Protein AF-A0A9X1S198-F1 (afdb_monomer_lite)

Sequence (133 aa):
MEYAAHGVRVNAIALGEIDTPFVKLPLAELPDPEKTIADIAATHPLNRIDQPEEVADAIIYLALPQASFITGVTLPIDGGYTAVQGLVPIDEAVGGTNSVSRTARRRAPVDRKNPAPWFFSRSCVRRLRRRSS

Radius of gyration: 25.48 Å; chains: 1; bounding box: 75×40×49 Å

Structure (mmCIF, N/CA/C/O backbone):
data_AF-A0A9X1S198-F1
#
_entry.id   AF-A0A9X1S198-F1
#
loop_
_atom_site.group_PDB
_atom_site.id
_atom_site.type_symbol
_atom_site.label_atom_id
_atom_site.label_alt_id
_atom_site.label_comp_id
_atom_site.label_asym_id
_atom_site.label_entity_id
_atom_site.label_seq_id
_atom_site.pdbx_PDB_ins_code
_atom_site.Cartn_x
_atom_site.Cartn_y
_atom_site.Cartn_z
_atom_site.occupancy
_atom_site.B_iso_or_equiv
_atom_site.auth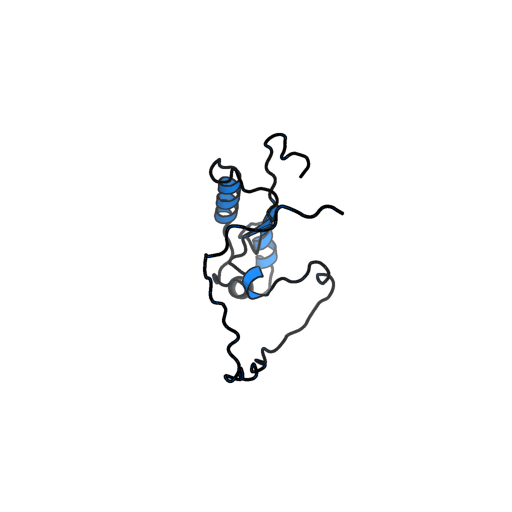_seq_id
_atom_site.auth_comp_id
_atom_site.auth_asym_id
_atom_site.auth_atom_id
_atom_site.pdbx_PDB_model_num
ATOM 1 N N . MET A 1 1 ? -10.099 -9.767 16.355 1.00 67.31 1 MET A N 1
ATOM 2 C CA . MET A 1 1 ? -10.026 -8.323 16.667 1.00 67.31 1 MET A CA 1
ATOM 3 C C . MET A 1 1 ? -10.111 -8.146 18.172 1.00 67.31 1 MET A C 1
ATOM 5 O O . MET A 1 1 ? -11.195 -7.964 18.704 1.00 67.31 1 MET A O 1
ATOM 9 N N . GLU A 1 2 ? -8.986 -8.261 18.862 1.00 86.44 2 GLU A N 1
ATOM 10 C CA . GLU A 1 2 ? -8.948 -8.197 20.329 1.00 86.44 2 GLU A CA 1
ATOM 11 C C . GLU A 1 2 ? -9.118 -6.760 20.854 1.00 86.44 2 GLU A C 1
ATOM 13 O O . GLU A 1 2 ? -9.821 -6.534 21.831 1.00 86.44 2 GLU A O 1
ATOM 18 N N . TYR A 1 3 ? -8.584 -5.763 20.138 1.00 92.06 3 TYR A N 1
ATOM 19 C CA . TYR A 1 3 ? -8.558 -4.370 20.603 1.00 92.06 3 TYR A CA 1
ATOM 20 C C . TYR A 1 3 ? -9.726 -3.483 20.140 1.00 92.06 3 TYR A C 1
ATOM 22 O O . TYR A 1 3 ? -9.808 -2.319 20.533 1.00 92.06 3 TYR A O 1
ATOM 30 N N . ALA A 1 4 ? -10.659 -4.012 19.342 1.00 92.00 4 ALA A N 1
ATOM 31 C CA . ALA A 1 4 ? -11.768 -3.218 18.803 1.00 92.00 4 ALA A CA 1
ATOM 32 C C . ALA A 1 4 ? -12.686 -2.661 19.909 1.00 92.00 4 ALA A C 1
ATOM 34 O O . ALA A 1 4 ? -13.124 -1.516 19.831 1.00 92.00 4 ALA A O 1
ATOM 35 N N . ALA A 1 5 ? -12.911 -3.430 20.982 1.00 92.94 5 ALA A N 1
ATOM 36 C CA . ALA A 1 5 ? -13.679 -2.985 22.150 1.00 92.94 5 ALA A CA 1
ATOM 37 C C . ALA A 1 5 ? -13.018 -1.814 22.905 1.00 92.94 5 ALA A C 1
ATOM 39 O O . ALA A 1 5 ? -13.693 -1.089 23.631 1.00 92.94 5 ALA A O 1
ATOM 40 N N . HIS A 1 6 ? -11.714 -1.603 22.703 1.00 95.50 6 HIS A N 1
ATOM 41 C CA . HIS A 1 6 ? -10.949 -0.489 23.263 1.00 95.50 6 HIS A CA 1
ATOM 42 C C . HIS A 1 6 ? -10.870 0.718 22.313 1.00 95.50 6 HIS A C 1
ATOM 44 O O . HIS A 1 6 ? -10.133 1.662 22.581 1.00 95.50 6 HIS A O 1
ATOM 50 N N . GLY A 1 7 ? -11.599 0.698 21.190 1.00 93.62 7 GLY A N 1
ATOM 51 C CA . GLY A 1 7 ? -11.586 1.777 20.200 1.00 93.62 7 GLY A CA 1
ATOM 52 C C . GLY A 1 7 ? -10.323 1.823 19.332 1.00 93.62 7 GLY A C 1
ATOM 53 O O . GLY A 1 7 ? -10.116 2.800 18.613 1.00 93.62 7 GLY A O 1
ATOM 54 N N . VAL A 1 8 ? -9.481 0.784 19.367 1.00 96.06 8 VAL A N 1
ATOM 55 C CA . VAL A 1 8 ? -8.284 0.688 18.523 1.00 96.06 8 VAL A CA 1
ATOM 56 C C . VAL A 1 8 ? -8.648 0.045 17.189 1.00 96.06 8 VAL A C 1
ATOM 58 O O . VAL A 1 8 ? -9.226 -1.044 17.144 1.00 96.06 8 VAL A O 1
ATOM 61 N N . ARG A 1 9 ? -8.265 0.706 16.094 1.00 96.75 9 ARG A N 1
ATOM 62 C CA . ARG A 1 9 ? -8.424 0.205 14.725 1.00 96.75 9 ARG A CA 1
ATOM 63 C C . ARG A 1 9 ? -7.080 -0.293 14.216 1.00 96.75 9 ARG A C 1
ATOM 65 O O . ARG A 1 9 ? -6.067 0.382 14.371 1.00 96.75 9 ARG A O 1
ATOM 72 N N . VAL A 1 10 ? -7.089 -1.464 13.592 1.00 96.62 10 VAL A N 1
ATOM 73 C CA . VAL A 1 10 ? -5.909 -2.073 12.966 1.00 96.62 10 VAL A CA 1
ATOM 74 C C . VAL A 1 10 ? -6.242 -2.378 11.515 1.00 96.62 10 VAL A C 1
ATOM 76 O O . VAL A 1 10 ? -7.305 -2.936 11.248 1.00 96.62 10 VAL A O 1
ATOM 79 N N . ASN A 1 11 ? -5.352 -2.007 10.599 1.00 96.94 11 ASN A N 1
ATOM 80 C CA . ASN A 1 11 ? -5.430 -2.284 9.165 1.00 96.94 11 ASN A CA 1
ATOM 81 C C . ASN A 1 11 ? -4.022 -2.614 8.653 1.00 96.94 11 ASN A C 1
ATOM 83 O O . ASN A 1 11 ? -3.035 -2.220 9.276 1.00 96.94 11 ASN A O 1
ATOM 87 N N . ALA A 1 12 ? -3.940 -3.315 7.528 1.00 97.12 12 ALA A N 1
ATOM 88 C CA . ALA A 1 12 ? -2.698 -3.609 6.826 1.00 97.12 12 ALA A CA 1
ATOM 89 C C . ALA A 1 12 ? -2.700 -2.945 5.445 1.00 97.12 12 ALA A C 1
ATOM 91 O O . ALA A 1 12 ? -3.760 -2.738 4.852 1.00 97.12 12 ALA A O 1
ATOM 92 N N . ILE A 1 13 ? -1.510 -2.641 4.933 1.00 96.50 13 ILE A N 1
ATOM 93 C CA . ILE A 1 13 ? -1.302 -2.148 3.572 1.00 96.50 13 ILE A CA 1
ATOM 94 C C . ILE A 1 13 ? -0.555 -3.227 2.784 1.00 96.50 13 ILE A C 1
ATOM 96 O O . ILE A 1 13 ? 0.455 -3.739 3.264 1.00 96.50 13 ILE A O 1
ATOM 100 N N . ALA A 1 14 ? -1.051 -3.562 1.594 1.00 94.94 14 ALA A N 1
ATOM 101 C CA . ALA A 1 14 ? -0.374 -4.430 0.635 1.00 94.94 14 ALA A CA 1
ATOM 102 C C . ALA A 1 14 ? 0.111 -3.571 -0.536 1.00 94.94 14 ALA A C 1
ATOM 104 O O . ALA A 1 14 ? -0.700 -3.058 -1.300 1.00 94.94 14 ALA A O 1
ATOM 105 N N . LEU A 1 15 ? 1.421 -3.367 -0.625 1.00 93.81 15 LEU A N 1
ATOM 106 C CA . LEU A 1 15 ? 2.032 -2.482 -1.615 1.00 93.81 15 LEU A CA 1
ATOM 107 C C . LEU A 1 15 ? 2.355 -3.238 -2.907 1.00 93.81 15 LEU A C 1
ATOM 109 O O . LEU A 1 15 ? 2.729 -4.410 -2.846 1.00 93.81 15 LEU A O 1
ATOM 113 N N . GLY A 1 16 ? 2.258 -2.545 -4.040 1.00 90.69 16 GLY A N 1
ATOM 114 C CA . GLY A 1 16 ? 2.958 -2.903 -5.273 1.00 90.69 16 GLY A CA 1
ATOM 115 C C . GLY A 1 16 ? 4.384 -2.345 -5.284 1.00 90.69 16 GLY A C 1
ATOM 116 O O . GLY A 1 16 ? 5.021 -2.163 -4.239 1.00 90.69 16 GLY A O 1
ATOM 117 N N . GLU A 1 17 ? 4.892 -2.038 -6.472 1.00 92.25 17 GLU A N 1
ATOM 118 C CA . GLU A 1 17 ? 6.188 -1.395 -6.640 1.00 92.25 17 GLU A CA 1
ATOM 119 C C . GLU A 1 17 ? 6.104 0.101 -6.315 1.00 92.25 17 GLU A C 1
ATOM 121 O O . GLU A 1 17 ? 5.484 0.881 -7.038 1.00 92.25 17 GLU A O 1
ATOM 126 N N . ILE A 1 18 ? 6.773 0.499 -5.227 1.00 94.19 18 ILE A N 1
ATOM 127 C CA . ILE A 1 18 ? 6.848 1.892 -4.773 1.00 94.19 18 ILE A CA 1
ATOM 128 C C . ILE A 1 18 ? 8.209 2.489 -5.118 1.00 94.19 18 ILE A C 1
ATOM 130 O O . ILE A 1 18 ? 9.256 1.881 -4.864 1.00 94.19 18 ILE A O 1
ATOM 134 N N . ASP A 1 19 ? 8.197 3.724 -5.611 1.00 93.81 19 ASP A N 1
ATOM 135 C CA . ASP A 1 19 ? 9.393 4.483 -5.939 1.00 93.81 19 ASP A CA 1
ATOM 136 C C . ASP A 1 19 ? 10.189 4.899 -4.684 1.00 93.81 19 ASP A C 1
ATOM 138 O O . ASP A 1 19 ? 10.095 6.011 -4.167 1.00 93.81 19 ASP A O 1
ATOM 142 N N . THR A 1 20 ? 11.006 3.975 -4.187 1.00 93.12 20 THR A N 1
ATOM 143 C CA . THR A 1 20 ? 11.874 4.169 -3.023 1.00 93.12 20 THR A CA 1
ATOM 144 C C . THR A 1 20 ? 13.327 3.846 -3.370 1.00 93.12 20 THR A C 1
ATOM 146 O O . THR A 1 20 ? 13.582 3.051 -4.279 1.00 93.12 20 THR A O 1
ATOM 149 N N . PRO A 1 21 ? 14.318 4.373 -2.621 1.00 92.12 21 PRO A N 1
ATOM 150 C CA . PRO A 1 21 ? 15.719 3.984 -2.797 1.00 92.12 21 PRO A CA 1
ATOM 151 C C . PRO A 1 21 ? 15.944 2.468 -2.712 1.00 92.12 21 PRO A C 1
ATOM 153 O O . PRO A 1 21 ? 16.798 1.940 -3.414 1.00 92.12 21 PRO A O 1
ATOM 156 N N . PHE A 1 22 ? 15.147 1.764 -1.901 1.00 90.31 22 PHE A N 1
ATOM 157 C CA . PHE A 1 22 ? 15.202 0.307 -1.776 1.00 90.31 22 PHE A CA 1
ATOM 158 C C . PHE A 1 22 ? 14.936 -0.412 -3.108 1.00 90.31 22 PHE A C 1
ATOM 160 O O . PHE A 1 22 ? 15.606 -1.393 -3.412 1.00 90.31 22 PHE A O 1
ATOM 167 N N . VAL A 1 23 ? 14.003 0.100 -3.917 1.00 88.81 23 VAL A N 1
ATOM 168 C CA . VAL A 1 23 ? 13.670 -0.446 -5.243 1.00 88.81 23 VAL A CA 1
ATOM 169 C C . VAL A 1 23 ? 14.593 0.121 -6.328 1.00 88.81 23 VAL A C 1
ATOM 171 O O . VAL A 1 23 ? 15.066 -0.615 -7.189 1.00 88.81 23 VAL A O 1
ATOM 174 N N . LYS A 1 24 ? 14.904 1.422 -6.276 1.00 89.44 24 LYS A N 1
ATOM 175 C CA . LYS A 1 24 ? 15.730 2.109 -7.282 1.00 89.44 24 LYS A CA 1
ATOM 176 C C . LYS A 1 24 ? 17.175 1.616 -7.337 1.00 89.44 24 LYS A C 1
ATOM 178 O O . LYS A 1 24 ? 17.713 1.479 -8.432 1.00 89.44 24 LYS A O 1
ATOM 183 N N . LEU A 1 25 ? 17.812 1.392 -6.183 1.00 90.94 25 LEU A N 1
ATOM 184 C CA . LEU A 1 25 ? 19.244 1.075 -6.134 1.00 90.94 25 LEU A CA 1
ATOM 185 C C . LEU A 1 25 ? 19.577 -0.243 -6.860 1.00 90.94 25 LEU A C 1
ATOM 187 O O . LEU A 1 25 ? 20.435 -0.201 -7.736 1.00 90.94 25 LEU A O 1
ATOM 191 N N . PRO A 1 26 ? 18.878 -1.370 -6.615 1.00 90.75 26 PRO A N 1
ATOM 192 C CA . PRO A 1 26 ? 19.124 -2.603 -7.366 1.00 90.75 26 PRO A CA 1
ATOM 193 C C . PRO A 1 26 ? 18.766 -2.497 -8.854 1.00 90.75 26 PRO A C 1
ATOM 195 O O . PRO A 1 26 ? 19.451 -3.075 -9.693 1.00 90.75 26 PRO A O 1
ATOM 198 N N . LEU A 1 27 ? 17.708 -1.754 -9.208 1.00 90.38 27 LEU A N 1
ATOM 199 C CA . LEU A 1 27 ? 17.305 -1.575 -10.610 1.00 90.38 27 LEU A CA 1
ATOM 200 C C . LEU A 1 27 ? 18.363 -0.825 -11.425 1.00 90.38 27 LEU A C 1
ATOM 202 O O . LEU A 1 27 ? 18.563 -1.137 -12.597 1.00 90.38 27 LEU A O 1
ATOM 206 N N . ALA A 1 28 ? 19.056 0.134 -10.808 1.00 91.81 28 ALA A N 1
ATOM 207 C CA . ALA A 1 28 ? 20.118 0.899 -11.455 1.00 91.81 28 ALA A CA 1
ATOM 208 C C . ALA A 1 28 ? 21.353 0.050 -11.811 1.00 91.81 28 ALA A C 1
ATOM 210 O O . ALA A 1 28 ? 22.129 0.445 -12.677 1.00 91.81 28 ALA A O 1
ATOM 211 N N . GLU A 1 29 ? 21.531 -1.108 -11.171 1.00 94.19 29 GLU A N 1
ATOM 212 C CA . GLU A 1 29 ? 22.635 -2.037 -11.444 1.00 94.19 29 GLU A CA 1
ATOM 213 C C . GLU A 1 29 ? 22.326 -3.017 -12.589 1.00 94.19 29 GLU A C 1
ATOM 215 O O . GLU A 1 29 ? 23.198 -3.781 -13.011 1.00 94.19 29 GLU A O 1
ATOM 220 N N . LEU A 1 30 ? 21.094 -3.013 -13.111 1.00 93.75 30 LEU A N 1
ATOM 221 C CA . LEU A 1 30 ? 20.699 -3.894 -14.204 1.00 93.75 30 LEU A CA 1
ATOM 222 C C . LEU A 1 30 ? 21.282 -3.440 -15.553 1.00 93.75 30 LEU A C 1
ATOM 224 O O . LEU A 1 30 ? 21.540 -2.254 -15.751 1.00 93.75 30 LEU A O 1
ATOM 228 N N . PRO A 1 31 ? 21.439 -4.361 -16.526 1.00 95.19 31 PRO A N 1
ATOM 229 C CA . PRO A 1 31 ? 21.975 -4.024 -17.848 1.00 95.19 31 PRO A CA 1
ATOM 230 C C . PRO A 1 31 ? 21.165 -2.971 -18.619 1.00 95.19 31 PRO A C 1
ATOM 232 O O . PRO A 1 31 ? 21.731 -2.257 -19.442 1.00 95.19 31 PRO A O 1
ATOM 235 N N . ASP A 1 32 ? 19.853 -2.899 -18.376 1.00 95.31 32 ASP A N 1
ATOM 236 C CA . ASP A 1 32 ? 18.938 -1.934 -18.994 1.00 95.31 32 ASP A CA 1
ATOM 237 C C . ASP A 1 32 ? 17.881 -1.475 -17.963 1.00 95.31 32 ASP A C 1
ATOM 239 O O . ASP A 1 32 ? 16.782 -2.046 -17.878 1.00 95.31 32 ASP A O 1
ATOM 243 N N . PRO A 1 33 ? 18.227 -0.494 -17.106 1.00 93.50 33 PRO A N 1
ATOM 244 C CA . PRO A 1 33 ? 17.352 -0.034 -16.030 1.00 93.50 33 PRO A CA 1
ATOM 245 C C . PRO A 1 33 ? 16.065 0.611 -16.547 1.00 93.50 33 PRO A C 1
ATOM 247 O O . PRO A 1 33 ? 14.991 0.363 -16.003 1.00 93.50 33 PRO A O 1
ATOM 250 N N . GLU A 1 34 ? 16.155 1.410 -17.613 1.00 93.75 34 GLU A N 1
ATOM 251 C CA . GLU A 1 34 ? 15.009 2.138 -18.170 1.00 93.75 34 GLU A CA 1
ATOM 252 C C . GLU A 1 34 ? 13.960 1.180 -18.724 1.00 93.75 34 GLU A C 1
ATOM 254 O O . GLU A 1 34 ? 12.773 1.308 -18.412 1.00 93.75 34 GLU A O 1
ATOM 259 N N . LYS A 1 35 ? 14.395 0.170 -19.485 1.00 94.56 35 LYS A N 1
ATOM 260 C CA . LYS A 1 35 ? 13.491 -0.867 -19.974 1.00 94.56 35 LYS A CA 1
ATOM 261 C C . LYS A 1 35 ? 12.875 -1.659 -18.828 1.00 94.56 35 LYS A C 1
ATOM 263 O O . LYS A 1 35 ? 11.675 -1.899 -18.847 1.00 94.56 35 LYS A O 1
ATOM 268 N N . THR A 1 36 ? 13.666 -2.028 -17.821 1.00 93.25 36 THR A N 1
ATOM 269 C CA . THR A 1 36 ? 13.147 -2.792 -16.677 1.00 93.25 36 THR A CA 1
ATOM 270 C C . THR A 1 36 ? 12.074 -2.003 -15.922 1.00 93.25 36 THR A C 1
ATOM 272 O O . THR A 1 36 ? 11.031 -2.554 -15.578 1.00 93.25 36 THR A O 1
ATOM 275 N N . ILE A 1 37 ? 12.285 -0.701 -15.711 1.00 92.56 37 ILE A N 1
ATOM 276 C CA . ILE A 1 37 ? 11.291 0.188 -15.095 1.00 92.56 37 ILE A CA 1
ATOM 277 C C . ILE A 1 37 ? 10.021 0.263 -15.950 1.00 92.56 37 ILE A C 1
ATOM 279 O O . ILE A 1 37 ? 8.919 0.194 -15.407 1.00 92.56 37 ILE A O 1
ATOM 283 N N . ALA A 1 38 ? 10.155 0.378 -17.274 1.00 93.38 38 ALA A N 1
ATOM 284 C CA . ALA A 1 38 ? 9.013 0.391 -18.185 1.00 93.38 38 ALA A CA 1
ATOM 285 C C . ALA A 1 38 ? 8.234 -0.937 -18.162 1.00 93.38 38 ALA A C 1
ATOM 287 O O . ALA A 1 38 ? 7.003 -0.924 -18.147 1.00 93.38 38 ALA A O 1
ATOM 288 N N . ASP A 1 39 ? 8.939 -2.068 -18.101 1.00 92.88 39 ASP A N 1
ATOM 289 C CA . ASP A 1 39 ? 8.342 -3.401 -18.020 1.00 92.88 39 ASP A CA 1
ATOM 290 C C . ASP A 1 39 ? 7.582 -3.591 -16.692 1.00 92.88 39 ASP A C 1
ATOM 292 O O . ASP A 1 39 ? 6.466 -4.110 -16.701 1.00 92.88 39 ASP A O 1
ATOM 296 N N . ILE A 1 40 ? 8.132 -3.114 -15.566 1.00 91.19 40 ILE A N 1
ATOM 297 C CA . ILE A 1 40 ? 7.453 -3.099 -14.255 1.00 91.19 40 ILE A CA 1
ATOM 298 C C . ILE A 1 40 ? 6.218 -2.196 -14.294 1.00 91.19 40 ILE A C 1
ATOM 300 O O . ILE A 1 40 ? 5.134 -2.602 -13.882 1.00 91.19 40 ILE A O 1
ATOM 304 N N . ALA A 1 41 ? 6.348 -0.975 -14.813 1.00 93.12 41 ALA A N 1
ATOM 305 C CA . ALA A 1 41 ? 5.225 -0.053 -14.934 1.00 93.12 41 ALA A CA 1
ATOM 306 C C . ALA A 1 41 ? 4.071 -0.679 -15.734 1.00 93.12 41 ALA A C 1
ATOM 308 O O . ALA A 1 41 ? 2.917 -0.574 -15.324 1.00 93.12 41 ALA A O 1
ATOM 309 N N . ALA A 1 42 ? 4.381 -1.400 -16.816 1.00 94.38 42 ALA A N 1
ATOM 310 C CA . ALA A 1 42 ? 3.401 -2.053 -17.680 1.00 94.38 42 ALA A CA 1
ATOM 311 C C . ALA A 1 42 ? 2.625 -3.205 -17.022 1.00 94.38 42 ALA A C 1
ATOM 313 O O . ALA A 1 42 ? 1.587 -3.617 -17.548 1.00 94.38 42 ALA A O 1
ATOM 314 N N . THR A 1 43 ? 3.082 -3.732 -15.881 1.00 91.44 43 THR A N 1
ATOM 315 C CA . THR A 1 43 ? 2.315 -4.736 -15.129 1.00 91.44 43 THR A CA 1
ATOM 316 C C . THR A 1 43 ? 1.134 -4.123 -14.372 1.00 91.44 43 THR A C 1
ATOM 318 O O . THR A 1 43 ? 0.155 -4.817 -14.085 1.00 91.44 43 THR A O 1
ATOM 321 N N . HIS A 1 44 ? 1.199 -2.821 -14.089 1.00 91.62 44 HIS A N 1
ATOM 322 C CA . HIS A 1 44 ? 0.173 -2.076 -13.379 1.00 91.62 44 HIS A CA 1
ATOM 323 C C . HIS A 1 44 ? -0.835 -1.513 -14.387 1.00 91.62 44 HIS A C 1
ATOM 325 O O . HIS A 1 44 ? -0.438 -0.893 -15.374 1.00 91.62 44 HIS A O 1
ATOM 331 N N . PRO A 1 45 ? -2.152 -1.626 -14.149 1.00 94.06 45 PRO A N 1
ATOM 332 C CA . PRO A 1 45 ? -3.160 -0.969 -14.984 1.00 94.06 45 PRO A CA 1
ATOM 333 C C . PRO A 1 45 ? -2.975 0.546 -15.144 1.00 94.06 45 PRO A C 1
ATOM 335 O O . PRO A 1 45 ? -3.322 1.094 -16.190 1.00 94.06 45 PRO A O 1
ATOM 338 N N . LEU A 1 46 ? -2.423 1.224 -14.132 1.00 94.44 46 LEU A N 1
ATOM 339 C CA . LEU A 1 46 ? -2.075 2.650 -14.206 1.00 94.44 46 LEU A CA 1
ATOM 340 C C . LEU A 1 46 ? -0.789 2.938 -15.002 1.00 94.44 46 LEU A C 1
ATOM 342 O O . LEU A 1 46 ? -0.467 4.104 -15.222 1.00 94.44 46 LEU A O 1
ATOM 346 N N . ASN A 1 47 ? -0.091 1.897 -15.460 1.00 94.38 47 ASN A N 1
ATOM 347 C CA . ASN A 1 47 ? 1.097 1.947 -16.307 1.00 94.38 47 ASN A CA 1
ATOM 348 C C . ASN A 1 47 ? 2.229 2.826 -15.743 1.00 94.38 47 ASN A C 1
ATOM 350 O O . ASN A 1 47 ? 2.867 3.587 -16.474 1.00 94.38 47 ASN A O 1
ATOM 354 N N . ARG A 1 48 ? 2.438 2.767 -14.423 1.00 94.44 48 ARG A N 1
ATOM 355 C CA . ARG A 1 48 ? 3.488 3.488 -13.692 1.00 94.44 48 ARG A CA 1
ATOM 356 C C . ARG A 1 48 ? 3.770 2.820 -12.348 1.00 94.44 48 ARG A C 1
ATOM 358 O O . ARG A 1 48 ? 2.928 2.081 -11.853 1.00 94.44 48 ARG A O 1
ATOM 365 N N . ILE A 1 49 ? 4.923 3.151 -11.772 1.00 92.69 49 ILE A N 1
ATOM 366 C CA . ILE A 1 49 ? 5.306 2.813 -10.395 1.00 92.69 49 ILE A CA 1
ATOM 367 C C . ILE A 1 49 ? 4.606 3.785 -9.430 1.00 92.69 49 ILE A C 1
ATOM 369 O O . ILE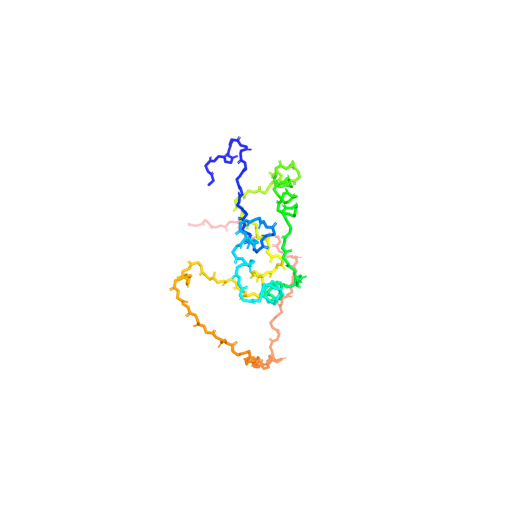 A 1 49 ? 4.473 4.984 -9.723 1.00 92.69 49 ILE A O 1
ATOM 373 N N . ASP A 1 50 ? 4.154 3.267 -8.293 1.00 92.94 50 ASP A N 1
ATOM 374 C CA . ASP A 1 50 ? 3.472 4.042 -7.258 1.00 92.94 50 ASP A CA 1
ATOM 375 C C . ASP A 1 50 ? 4.456 4.987 -6.550 1.00 92.94 50 ASP A C 1
ATOM 377 O O . ASP A 1 50 ? 5.647 4.697 -6.400 1.00 92.94 50 ASP A O 1
ATOM 381 N N . GLN A 1 51 ? 3.970 6.143 -6.106 1.00 95.25 51 GLN A N 1
ATOM 382 C CA . GLN A 1 51 ? 4.778 7.119 -5.374 1.00 95.25 51 GLN A CA 1
ATOM 383 C C . GLN A 1 51 ? 4.637 6.929 -3.853 1.00 95.25 51 GLN A C 1
ATOM 385 O O . GLN A 1 51 ? 3.552 6.579 -3.375 1.00 95.25 51 GLN A O 1
ATOM 390 N N . PRO A 1 52 ? 5.690 7.187 -3.053 1.00 95.88 52 PRO A N 1
ATOM 391 C CA . PRO A 1 52 ? 5.619 7.103 -1.591 1.00 95.88 52 PRO A CA 1
ATOM 392 C C . PRO A 1 52 ? 4.489 7.941 -0.975 1.00 95.88 52 PRO A C 1
ATOM 394 O O . PRO A 1 52 ? 3.893 7.543 0.027 1.00 95.88 52 PRO A O 1
ATOM 397 N N . GLU A 1 53 ? 4.172 9.084 -1.581 1.00 96.62 53 GLU A N 1
ATOM 398 C CA . GLU A 1 53 ? 3.104 9.984 -1.150 1.00 96.62 53 GLU A CA 1
ATOM 399 C C . GLU A 1 53 ? 1.723 9.326 -1.256 1.00 96.62 53 GLU A C 1
ATOM 401 O O . GLU A 1 53 ? 0.886 9.529 -0.383 1.00 96.62 53 GLU A O 1
ATOM 406 N N . GLU A 1 54 ? 1.496 8.465 -2.251 1.00 95.56 54 GLU A N 1
ATOM 407 C CA . GLU A 1 54 ? 0.218 7.758 -2.421 1.00 95.56 54 GLU A CA 1
ATOM 408 C C . GLU A 1 54 ? -0.010 6.736 -1.300 1.00 95.56 54 GLU A C 1
ATOM 410 O O . GLU A 1 54 ? -1.125 6.571 -0.797 1.00 95.56 54 GLU A O 1
ATOM 415 N N . VAL A 1 55 ? 1.070 6.093 -0.850 1.00 96.12 55 VAL A N 1
ATOM 416 C CA . VAL A 1 55 ? 1.054 5.212 0.323 1.00 96.12 55 VAL A CA 1
ATOM 417 C C . VAL A 1 55 ? 0.792 6.021 1.593 1.00 96.12 55 VAL A C 1
ATOM 419 O O . VAL A 1 55 ? -0.024 5.624 2.430 1.00 96.12 55 VAL A O 1
ATOM 422 N N . ALA A 1 56 ? 1.461 7.168 1.739 1.00 97.00 56 ALA A N 1
ATOM 423 C CA . ALA A 1 56 ? 1.291 8.052 2.886 1.00 97.00 56 ALA A CA 1
ATOM 424 C C . ALA A 1 56 ? -0.148 8.578 2.991 1.00 97.00 56 ALA A C 1
ATOM 426 O O . ALA A 1 56 ? -0.738 8.516 4.070 1.00 97.00 56 ALA A O 1
ATOM 427 N N . ASP A 1 57 ? -0.743 9.014 1.882 1.00 97.50 57 ASP A N 1
ATOM 428 C CA . ASP A 1 57 ? -2.115 9.521 1.833 1.00 97.50 57 ASP A CA 1
ATOM 429 C C . ASP A 1 57 ? -3.134 8.459 2.260 1.00 97.50 57 ASP A C 1
ATOM 431 O O . ASP A 1 57 ? -4.056 8.744 3.033 1.00 97.50 57 ASP A O 1
ATOM 435 N N . ALA A 1 58 ? -2.945 7.206 1.840 1.00 97.12 58 ALA A N 1
ATOM 436 C CA . ALA A 1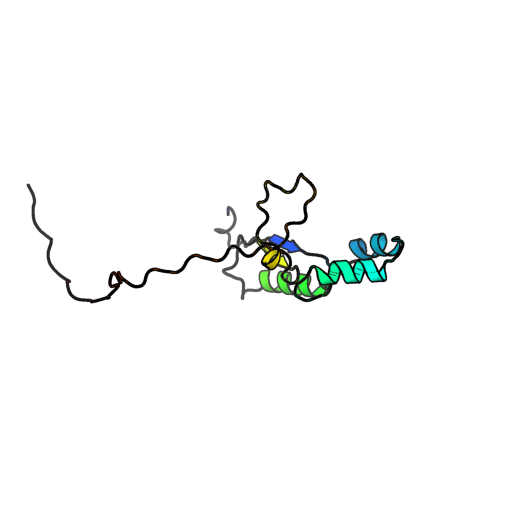 58 ? -3.798 6.101 2.267 1.00 97.12 58 ALA A CA 1
ATOM 437 C C . ALA A 1 58 ? -3.656 5.798 3.769 1.00 97.12 58 ALA A C 1
ATOM 439 O O . ALA A 1 58 ? -4.659 5.586 4.459 1.00 97.12 58 ALA A O 1
ATOM 440 N N . ILE A 1 59 ? -2.429 5.813 4.300 1.00 97.69 59 ILE A N 1
ATOM 441 C CA . ILE A 1 59 ? -2.173 5.640 5.739 1.00 97.69 59 ILE A CA 1
ATOM 442 C C . ILE A 1 59 ? -2.824 6.773 6.535 1.00 97.69 59 ILE A C 1
ATOM 444 O O . ILE A 1 59 ? -3.501 6.513 7.533 1.00 97.69 59 ILE A O 1
ATOM 448 N N . ILE A 1 60 ? -2.665 8.019 6.082 1.00 98.25 60 ILE A N 1
ATOM 449 C CA . ILE A 1 60 ? -3.289 9.193 6.694 1.00 98.25 60 ILE A CA 1
ATOM 450 C C . ILE A 1 60 ? -4.805 9.017 6.695 1.00 98.25 60 ILE A C 1
ATOM 452 O O . ILE A 1 60 ? -5.420 9.129 7.753 1.00 98.25 60 ILE A O 1
ATOM 456 N N . TYR A 1 61 ? -5.414 8.658 5.562 1.00 98.19 61 TYR A N 1
ATOM 457 C CA . TYR A 1 61 ? -6.851 8.402 5.494 1.00 98.19 61 TYR A CA 1
ATOM 458 C C . TYR A 1 61 ? -7.302 7.348 6.513 1.00 98.19 61 TYR A C 1
ATOM 460 O O . TYR A 1 61 ? -8.267 7.574 7.244 1.00 98.19 61 TYR A O 1
ATOM 468 N N . LEU A 1 62 ? -6.581 6.228 6.627 1.00 97.94 62 LEU A N 1
ATOM 469 C CA . LEU A 1 62 ? -6.886 5.194 7.616 1.00 97.94 62 LEU A CA 1
ATOM 470 C C . LEU A 1 62 ? -6.698 5.679 9.060 1.00 97.94 62 LEU A C 1
ATOM 472 O O . LEU A 1 62 ? -7.370 5.170 9.957 1.00 97.94 62 LEU A O 1
ATOM 476 N N . ALA A 1 63 ? -5.840 6.661 9.319 1.00 97.19 63 ALA A N 1
ATOM 477 C CA . ALA A 1 63 ? -5.688 7.265 10.640 1.00 97.19 63 ALA A CA 1
ATOM 478 C C . ALA A 1 63 ? -6.814 8.264 10.974 1.00 97.19 63 ALA A C 1
ATOM 480 O O . ALA A 1 63 ? -7.151 8.438 12.147 1.00 97.19 63 ALA A O 1
ATOM 481 N N . LEU A 1 64 ? -7.430 8.880 9.963 1.00 98.00 64 LEU A N 1
ATOM 482 C CA . LEU A 1 64 ? -8.432 9.928 10.131 1.00 98.00 64 LEU A CA 1
ATOM 483 C C . LEU A 1 64 ? -9.794 9.419 10.670 1.00 98.00 64 LEU A C 1
ATOM 485 O O . LEU A 1 64 ? -10.170 8.262 10.453 1.00 98.00 64 LEU A O 1
ATOM 489 N N . PRO A 1 65 ? -10.599 10.288 11.322 1.00 97.56 65 PRO A N 1
ATOM 490 C CA . PRO A 1 65 ? -11.946 9.946 11.808 1.00 97.56 65 PRO A CA 1
ATOM 491 C C . PRO A 1 65 ? -12.920 9.477 10.718 1.00 97.56 65 PRO A C 1
ATOM 493 O O . PRO A 1 65 ? -13.862 8.731 10.992 1.00 97.56 65 PRO A O 1
ATOM 496 N N . GLN A 1 66 ? -12.696 9.891 9.472 1.00 97.75 66 GLN A N 1
ATOM 497 C CA . GLN A 1 66 ? -13.475 9.486 8.303 1.00 97.75 66 GLN A CA 1
ATOM 498 C C . GLN A 1 66 ? -13.387 7.970 8.055 1.00 97.75 66 GLN A C 1
ATOM 500 O O . GLN A 1 66 ? -14.335 7.386 7.539 1.00 97.75 66 GLN A O 1
ATOM 505 N N . ALA A 1 67 ? -12.304 7.320 8.494 1.00 97.56 67 ALA A N 1
ATOM 506 C CA . ALA A 1 67 ? -12.119 5.871 8.465 1.00 97.56 67 ALA A CA 1
ATOM 507 C C . ALA A 1 67 ? -12.518 5.182 9.791 1.00 97.56 67 ALA A C 1
ATOM 509 O O . ALA A 1 67 ? -12.076 4.066 10.076 1.00 97.56 67 ALA A O 1
ATOM 510 N N . SER A 1 68 ? -13.351 5.819 10.626 1.00 96.94 68 SER A N 1
ATOM 511 C CA . SER A 1 68 ? -13.727 5.327 11.968 1.00 96.94 68 SER A CA 1
ATOM 512 C C . SER A 1 68 ? -14.370 3.939 11.991 1.00 96.94 68 SER A C 1
ATOM 514 O O . SER A 1 68 ? -14.296 3.259 13.012 1.00 96.94 68 SER A O 1
ATOM 516 N N . PHE A 1 69 ? -14.950 3.491 10.877 1.00 96.69 69 PHE A N 1
ATOM 517 C CA . PHE A 1 69 ? -15.552 2.161 10.748 1.00 96.69 69 PHE A CA 1
ATOM 518 C C . PHE A 1 69 ? -14.736 1.190 9.877 1.00 96.69 69 PHE A C 1
ATOM 520 O O . PHE A 1 69 ? -15.212 0.112 9.532 1.00 96.69 69 PHE A O 1
ATOM 527 N N . ILE A 1 70 ? -13.500 1.558 9.525 1.00 97.06 70 ILE A N 1
ATOM 528 C CA . ILE A 1 70 ? -12.580 0.728 8.742 1.00 97.06 70 ILE A CA 1
ATOM 529 C C . ILE A 1 70 ? -11.550 0.107 9.691 1.00 97.06 70 ILE A C 1
ATOM 531 O O . ILE A 1 70 ? -10.649 0.782 10.201 1.00 97.06 70 ILE A O 1
ATOM 535 N N . THR A 1 71 ? -11.690 -1.196 9.936 1.00 97.12 71 THR A N 1
ATOM 536 C CA . THR A 1 71 ? -10.712 -2.009 10.666 1.00 97.12 71 THR A CA 1
ATOM 537 C C . THR A 1 71 ? -10.716 -3.449 10.150 1.00 97.12 71 THR A C 1
ATOM 539 O O . THR A 1 71 ? -11.754 -3.978 9.762 1.00 97.12 71 THR A O 1
ATOM 542 N N . GLY A 1 72 ? -9.551 -4.094 10.167 1.00 95.50 72 GLY A N 1
ATOM 543 C CA . GLY A 1 72 ? -9.351 -5.479 9.749 1.00 95.50 72 GLY A CA 1
ATOM 544 C C . GLY A 1 72 ? -9.147 -5.654 8.250 1.00 95.50 72 GLY A C 1
ATOM 545 O O . GLY A 1 72 ? -9.149 -6.789 7.783 1.00 95.50 72 GLY A O 1
ATOM 546 N N . VAL A 1 73 ? -8.984 -4.564 7.496 1.00 96.38 73 VAL A N 1
ATOM 547 C CA . VAL A 1 73 ? -8.766 -4.640 6.049 1.00 96.38 73 VAL A CA 1
ATOM 548 C C . VAL A 1 73 ? -7.279 -4.789 5.748 1.00 96.38 73 VAL A C 1
ATOM 550 O O . VAL A 1 73 ? -6.437 -4.223 6.447 1.00 96.38 73 VAL A O 1
ATOM 553 N N . THR A 1 74 ? -6.969 -5.514 4.677 1.00 96.50 74 THR A N 1
ATOM 554 C CA . THR A 1 74 ? -5.697 -5.372 3.962 1.00 96.50 74 THR A CA 1
ATOM 555 C C . THR A 1 74 ? -5.991 -4.554 2.715 1.00 96.50 74 THR A C 1
ATOM 557 O O . THR A 1 74 ? -6.735 -5.013 1.851 1.00 96.50 74 THR A O 1
ATOM 560 N N . LEU A 1 75 ? -5.497 -3.320 2.670 1.00 96.31 75 LEU A N 1
ATOM 561 C CA . LEU A 1 75 ? -5.749 -2.387 1.579 1.00 96.31 75 LEU A CA 1
ATOM 562 C C . LEU A 1 75 ? -4.631 -2.514 0.531 1.00 96.31 75 LEU A C 1
ATOM 564 O O . LEU A 1 75 ? -3.492 -2.169 0.857 1.00 96.31 75 LEU A O 1
ATOM 568 N N . PRO A 1 76 ? -4.920 -3.000 -0.690 1.00 95.25 76 PRO A N 1
ATOM 569 C CA . PRO A 1 76 ? -3.955 -2.958 -1.779 1.00 95.25 76 PRO A CA 1
ATOM 570 C C . PRO A 1 76 ? -3.728 -1.516 -2.254 1.00 95.25 76 PRO A C 1
ATOM 572 O O . PRO A 1 76 ? -4.685 -0.768 -2.466 1.00 95.25 76 PRO A O 1
ATOM 575 N N . ILE A 1 77 ? -2.460 -1.150 -2.419 1.00 95.56 77 ILE A N 1
ATOM 576 C CA . ILE A 1 77 ? -1.975 0.083 -3.046 1.00 95.56 77 ILE A CA 1
ATOM 577 C C . ILE A 1 77 ? -0.917 -0.358 -4.056 1.00 95.56 77 ILE A C 1
ATOM 579 O O . ILE A 1 77 ? 0.249 -0.517 -3.706 1.00 95.56 77 ILE A O 1
ATOM 583 N N . ASP A 1 78 ? -1.378 -0.714 -5.252 1.00 93.94 78 ASP A N 1
ATOM 584 C CA . ASP A 1 78 ? -0.571 -1.405 -6.262 1.00 93.94 78 ASP A CA 1
ATOM 585 C C . ASP A 1 78 ? -0.988 -1.047 -7.699 1.00 93.94 78 ASP A C 1
ATOM 587 O O . ASP A 1 78 ? -0.945 -1.880 -8.606 1.00 93.94 78 ASP A O 1
ATOM 591 N N . GLY A 1 79 ? -1.542 0.150 -7.910 1.00 93.12 79 GLY A N 1
ATOM 592 C CA . GLY A 1 79 ? -2.053 0.579 -9.217 1.00 93.12 79 GLY A CA 1
ATOM 593 C C . GLY A 1 79 ? -3.095 -0.348 -9.874 1.00 93.12 79 GLY A C 1
ATOM 594 O O . GLY A 1 79 ? -3.349 -0.217 -11.074 1.00 93.12 79 GLY A O 1
ATOM 595 N N . GLY A 1 80 ? -3.705 -1.280 -9.128 1.00 92.81 80 GLY A N 1
ATOM 596 C CA . GLY A 1 80 ? -4.650 -2.278 -9.635 1.00 92.81 80 GLY A CA 1
ATOM 597 C C . GLY A 1 80 ? -4.010 -3.590 -10.099 1.00 92.81 80 GLY A C 1
ATOM 598 O O . GLY A 1 80 ? -4.710 -4.411 -10.698 1.00 92.81 80 GLY A O 1
ATOM 599 N N . TYR A 1 81 ? -2.720 -3.804 -9.835 1.00 91.50 81 TYR A N 1
ATOM 600 C CA . TYR A 1 81 ? -1.970 -5.010 -10.195 1.00 91.50 81 TYR A CA 1
ATOM 601 C C . TYR A 1 81 ? -2.682 -6.291 -9.726 1.00 91.50 81 TYR A C 1
ATOM 603 O O . TYR A 1 81 ? -3.033 -7.156 -10.537 1.00 91.50 81 TYR A O 1
ATOM 611 N N . THR A 1 82 ? -3.030 -6.374 -8.438 1.00 90.00 82 THR A N 1
ATOM 612 C CA . THR A 1 82 ? -3.704 -7.549 -7.855 1.00 90.00 82 THR A CA 1
ATOM 613 C C . THR A 1 82 ? -5.119 -7.743 -8.410 1.00 90.00 82 THR A C 1
ATOM 615 O O . THR A 1 82 ? -5.616 -8.867 -8.513 1.00 90.00 82 THR A O 1
ATOM 618 N N . ALA A 1 83 ? -5.786 -6.660 -8.817 1.00 89.56 83 ALA A N 1
ATOM 619 C CA . ALA A 1 83 ? -7.144 -6.724 -9.349 1.00 89.56 83 ALA A CA 1
ATOM 620 C C . ALA A 1 83 ? -7.203 -7.356 -10.750 1.00 89.56 83 ALA A C 1
ATOM 622 O O . ALA A 1 83 ? -8.186 -8.026 -11.077 1.00 89.56 83 ALA A O 1
ATOM 623 N N . VAL A 1 84 ? -6.167 -7.164 -11.575 1.00 87.56 84 VAL A N 1
ATOM 624 C CA . VAL A 1 84 ? -6.126 -7.688 -12.953 1.00 87.56 84 VAL A CA 1
ATOM 625 C C . VAL A 1 84 ? -5.432 -9.035 -13.075 1.00 87.56 84 VAL A C 1
ATOM 627 O O . VAL A 1 84 ? -5.791 -9.809 -13.963 1.00 87.56 84 VAL A O 1
ATOM 630 N N . GLN A 1 85 ? -4.483 -9.342 -12.188 1.00 69.19 85 GLN A N 1
ATOM 631 C CA . GLN A 1 85 ? -3.848 -10.660 -12.166 1.00 69.19 85 GLN A CA 1
ATOM 632 C C . GLN A 1 85 ? -4.751 -11.735 -11.548 1.00 69.19 85 GLN A C 1
ATOM 634 O O . GLN A 1 85 ? -4.582 -12.917 -11.840 1.00 69.19 85 GLN A O 1
ATOM 639 N N . GLY A 1 86 ? -5.788 -11.314 -10.815 1.00 50.88 86 GLY A N 1
ATOM 640 C CA . GLY A 1 86 ? -6.711 -12.198 -10.124 1.00 50.88 86 GLY A CA 1
ATOM 641 C C . GLY A 1 86 ? -6.050 -12.745 -8.867 1.00 50.88 86 GLY A C 1
ATOM 642 O O . GLY A 1 86 ? -4.937 -13.244 -8.927 1.00 50.88 86 GLY A O 1
ATOM 643 N N . LEU A 1 87 ? -6.741 -12.618 -7.733 1.00 49.47 87 LEU A N 1
ATOM 644 C CA . LEU A 1 87 ? -6.443 -13.259 -6.449 1.00 49.47 87 LEU A CA 1
ATOM 645 C C . LEU A 1 87 ? -5.582 -14.526 -6.607 1.00 49.47 87 LEU A C 1
ATOM 647 O O . LEU A 1 87 ? -6.128 -15.603 -6.852 1.00 49.47 87 LEU A O 1
ATOM 651 N N . VAL A 1 88 ? -4.260 -14.411 -6.459 1.00 41.91 88 VAL A N 1
ATOM 652 C CA . VAL A 1 88 ? -3.422 -15.591 -6.248 1.00 41.91 88 VAL A CA 1
ATOM 653 C C . VAL A 1 88 ? -3.732 -16.030 -4.817 1.00 41.91 88 VAL A C 1
ATOM 655 O O . VAL A 1 88 ? -3.550 -15.230 -3.892 1.00 41.91 88 VAL A O 1
ATOM 658 N N . PRO A 1 89 ? -4.279 -17.236 -4.591 1.00 38.44 89 PRO A N 1
ATOM 659 C CA . PRO A 1 89 ? -4.432 -17.752 -3.241 1.00 38.44 89 PRO A CA 1
ATOM 660 C C . PRO A 1 89 ? -3.055 -17.765 -2.567 1.00 38.44 89 PRO A C 1
ATOM 662 O O . PRO A 1 89 ? -2.080 -18.218 -3.164 1.00 38.44 89 PRO A O 1
ATOM 665 N N . ILE A 1 90 ? -2.977 -17.300 -1.319 1.00 47.56 90 ILE A N 1
ATOM 666 C CA . ILE A 1 90 ? -1.742 -17.228 -0.512 1.00 47.56 90 ILE A CA 1
ATOM 667 C C . ILE A 1 90 ? -1.027 -18.582 -0.295 1.00 47.56 90 ILE A C 1
ATOM 669 O O . ILE A 1 90 ? 0.040 -18.603 0.309 1.00 47.56 90 ILE A O 1
ATOM 673 N N . ASP A 1 91 ? -1.580 -19.690 -0.799 1.00 40.03 91 ASP A N 1
ATOM 674 C CA . ASP A 1 91 ? -0.973 -21.028 -0.768 1.00 40.03 91 ASP A CA 1
ATOM 675 C C . ASP A 1 91 ? -0.033 -21.325 -1.957 1.00 40.03 91 ASP A C 1
ATOM 677 O O . ASP A 1 91 ? 0.745 -22.272 -1.882 1.00 40.03 91 ASP A O 1
ATOM 681 N N . GLU A 1 92 ? -0.049 -20.542 -3.047 1.00 41.00 92 GLU A N 1
ATOM 682 C CA . GLU A 1 92 ? 0.746 -20.853 -4.257 1.00 41.00 92 GLU A CA 1
ATOM 6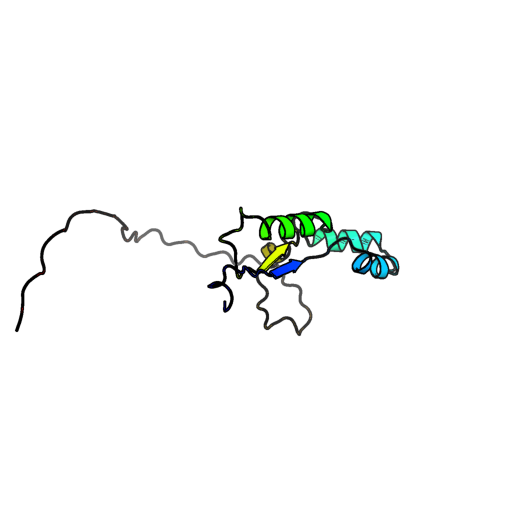83 C C . GLU A 1 92 ? 2.030 -20.019 -4.428 1.00 41.00 92 GLU A C 1
ATOM 685 O O . GLU A 1 92 ? 2.777 -20.223 -5.381 1.00 41.00 92 GLU A O 1
ATOM 690 N N . ALA A 1 93 ? 2.366 -19.125 -3.493 1.00 40.59 93 ALA A N 1
ATOM 691 C CA . ALA A 1 93 ? 3.537 -18.242 -3.611 1.00 40.59 93 ALA A CA 1
ATOM 692 C C . ALA A 1 93 ? 4.914 -18.940 -3.445 1.00 40.59 93 ALA A C 1
ATOM 694 O O . ALA A 1 93 ? 5.937 -18.272 -3.291 1.00 40.59 93 ALA A O 1
ATOM 695 N N . VAL A 1 94 ? 4.974 -20.276 -3.516 1.00 37.72 94 VAL A N 1
ATOM 696 C CA . VAL A 1 94 ? 6.218 -21.060 -3.586 1.00 37.72 94 VAL A CA 1
ATOM 697 C C . VAL A 1 94 ? 6.181 -21.955 -4.829 1.00 37.72 94 VAL A C 1
ATOM 699 O O . VAL A 1 94 ? 5.951 -23.157 -4.743 1.00 37.72 94 VAL A O 1
ATOM 702 N N . GLY A 1 95 ? 6.408 -21.382 -6.011 1.00 26.47 95 GLY A N 1
ATOM 703 C CA . GLY A 1 95 ? 6.570 -22.179 -7.230 1.00 26.47 95 GLY A CA 1
ATOM 704 C C . GLY A 1 95 ? 6.454 -21.363 -8.508 1.00 26.47 95 GLY A C 1
ATOM 705 O O . GLY A 1 95 ? 5.393 -20.849 -8.832 1.00 26.47 95 GLY A O 1
ATOM 706 N N . GLY A 1 96 ? 7.560 -21.230 -9.235 1.00 31.70 96 GLY A N 1
ATOM 707 C CA . GLY A 1 96 ? 7.642 -20.411 -10.437 1.00 31.70 96 GLY A CA 1
ATOM 708 C C . GLY A 1 96 ? 6.832 -20.912 -11.638 1.00 31.70 96 GLY A C 1
ATOM 709 O O . GLY A 1 96 ? 6.474 -22.079 -11.749 1.00 31.70 96 GLY A O 1
ATOM 710 N N . THR A 1 97 ? 6.691 -19.987 -12.593 1.00 39.69 97 THR A N 1
ATOM 711 C CA . THR A 1 97 ? 6.383 -20.177 -14.022 1.00 39.69 97 THR A CA 1
ATOM 712 C C . THR A 1 97 ? 5.045 -20.845 -14.367 1.00 39.69 97 THR A C 1
ATOM 714 O O . THR A 1 97 ? 4.856 -22.036 -14.160 1.00 39.69 97 THR A O 1
ATOM 717 N N . ASN A 1 98 ? 4.165 -20.122 -15.069 1.00 28.36 98 ASN A N 1
ATOM 718 C CA . ASN A 1 98 ? 3.978 -20.348 -16.507 1.00 28.36 98 ASN A CA 1
ATOM 719 C C . ASN A 1 98 ? 2.943 -19.405 -17.136 1.00 28.36 98 ASN A C 1
ATOM 721 O O . ASN A 1 98 ? 1.888 -19.099 -16.589 1.00 28.36 98 ASN A O 1
ATOM 725 N N . SER A 1 99 ? 3.279 -18.996 -18.352 1.00 41.03 99 SER A N 1
ATOM 726 C CA . SER A 1 99 ? 2.440 -18.339 -19.340 1.00 41.03 99 SER A CA 1
ATOM 727 C C . SER A 1 99 ? 1.129 -19.096 -19.572 1.00 41.03 99 SER A C 1
ATOM 729 O O . SER A 1 99 ? 1.111 -20.180 -20.153 1.00 41.03 99 SER A O 1
ATOM 731 N N . VAL A 1 100 ? -0.005 -18.502 -19.197 1.00 37.94 100 VAL A N 1
ATOM 732 C CA . VAL A 1 100 ? -1.311 -19.022 -19.620 1.00 37.94 100 VAL A CA 1
ATOM 733 C C . VAL A 1 100 ? -1.905 -18.095 -20.667 1.00 37.94 100 VAL A C 1
ATOM 735 O O . VAL A 1 100 ? -2.488 -17.047 -20.397 1.00 37.94 100 VAL A O 1
ATOM 738 N N . SER A 1 101 ? -1.716 -18.532 -21.908 1.00 29.80 101 SER A N 1
ATOM 739 C CA . SER A 1 101 ? -2.397 -18.050 -23.098 1.00 29.80 101 SER A CA 1
ATOM 740 C C . SER A 1 101 ? -3.910 -17.979 -22.870 1.00 29.80 101 SER A C 1
ATOM 742 O O . SER A 1 101 ? -4.588 -18.944 -22.513 1.00 29.80 101 SER A O 1
ATOM 744 N N . ARG A 1 102 ? -4.456 -16.786 -23.090 1.00 37.84 102 ARG A N 1
ATOM 745 C CA . ARG A 1 102 ? -5.865 -16.454 -22.897 1.00 37.84 102 ARG A CA 1
ATOM 746 C C . ARG A 1 102 ? -6.701 -17.042 -24.040 1.00 37.84 102 ARG A C 1
ATOM 748 O O . ARG A 1 102 ? -7.109 -16.328 -24.950 1.00 37.84 102 ARG A O 1
ATOM 755 N N . THR A 1 103 ? -6.975 -18.347 -24.018 1.00 30.56 103 THR A N 1
ATOM 756 C CA . THR A 1 103 ? -8.029 -18.929 -24.863 1.00 30.56 103 THR A CA 1
ATOM 757 C C . THR A 1 103 ? -9.373 -18.748 -24.168 1.00 30.56 103 THR A C 1
ATOM 759 O O . THR A 1 103 ? -9.736 -19.460 -23.233 1.00 30.56 103 THR A O 1
ATOM 762 N N . ALA A 1 104 ? -10.120 -17.750 -24.636 1.00 39.00 104 ALA A N 1
ATOM 763 C CA . ALA A 1 104 ? -11.509 -17.526 -24.281 1.00 39.00 104 ALA A CA 1
ATOM 764 C C . ALA A 1 104 ? -12.336 -18.805 -24.516 1.00 39.00 104 ALA A C 1
ATOM 766 O O . ALA A 1 104 ? -12.702 -19.131 -25.648 1.00 39.00 104 ALA A O 1
ATOM 767 N N . ARG A 1 105 ? -12.672 -19.531 -23.442 1.00 34.81 105 ARG A N 1
ATOM 768 C CA . ARG A 1 105 ? -13.755 -20.518 -23.489 1.00 34.81 105 ARG A CA 1
ATOM 769 C C . ARG A 1 105 ? -15.061 -19.762 -23.707 1.00 34.81 105 ARG A C 1
ATOM 771 O O . ARG A 1 105 ? -15.561 -19.079 -22.815 1.00 34.81 105 ARG A O 1
ATOM 778 N N . ARG A 1 106 ? -15.592 -19.883 -24.924 1.00 35.47 106 ARG A N 1
ATOM 779 C CA . ARG A 1 106 ? -16.949 -19.476 -25.301 1.00 35.47 106 ARG A CA 1
ATOM 780 C C . ARG A 1 106 ? -17.936 -20.044 -24.273 1.00 35.47 106 ARG A C 1
ATOM 782 O O . ARG A 1 106 ? -18.037 -21.260 -24.131 1.00 35.47 106 ARG A O 1
ATOM 789 N N . ARG A 1 107 ? -18.653 -19.175 -23.554 1.00 33.75 107 ARG A N 1
ATOM 790 C CA . ARG A 1 107 ? -19.825 -19.584 -22.766 1.00 33.75 107 ARG A CA 1
ATOM 791 C C . ARG A 1 107 ? -20.896 -20.097 -23.734 1.00 33.75 107 ARG A C 1
ATOM 793 O O . ARG A 1 107 ? -21.191 -19.434 -24.727 1.00 33.75 107 ARG A O 1
ATOM 800 N N . ALA A 1 108 ? -21.436 -21.280 -23.453 1.00 36.38 108 ALA A N 1
ATOM 801 C CA . ALA A 1 108 ? -22.561 -21.861 -24.182 1.00 36.38 108 ALA A CA 1
ATOM 802 C C . ALA A 1 108 ? -23.829 -20.982 -24.039 1.00 36.38 108 ALA A C 1
ATOM 804 O O . ALA A 1 108 ? -23.942 -20.245 -23.054 1.00 36.38 108 ALA A O 1
ATOM 805 N N . PRO A 1 109 ? -24.774 -21.022 -24.999 1.00 39.28 109 PRO A N 1
ATOM 806 C CA . PRO A 1 109 ? -25.925 -20.129 -24.999 1.00 39.28 109 PRO A CA 1
ATOM 807 C C . PRO A 1 109 ? -26.953 -20.531 -23.933 1.00 39.28 109 PRO A C 1
ATOM 809 O O . PRO A 1 109 ? -27.272 -21.706 -23.771 1.00 39.28 109 PRO A O 1
ATOM 812 N N . VAL A 1 110 ? -27.486 -19.530 -23.229 1.00 50.34 110 VAL A N 1
ATOM 813 C CA . VAL A 1 110 ? -28.637 -19.656 -22.324 1.00 50.34 110 VAL A CA 1
ATOM 814 C C . VAL A 1 110 ? -29.878 -20.039 -23.137 1.00 50.34 110 VAL A C 1
ATOM 816 O O . VAL A 1 110 ? -30.287 -19.300 -24.035 1.00 50.34 110 VAL A O 1
ATOM 819 N N . ASP A 1 111 ? -30.476 -21.187 -22.816 1.00 41.00 111 ASP A N 1
ATOM 820 C CA . ASP A 1 111 ? -31.775 -21.610 -23.343 1.00 41.00 111 ASP A CA 1
ATOM 821 C C . ASP A 1 111 ? -32.887 -20.705 -22.783 1.00 41.00 111 ASP A C 1
ATOM 823 O O . ASP A 1 111 ? -33.019 -20.492 -21.578 1.00 41.00 111 ASP A O 1
ATOM 827 N N . ARG A 1 112 ? -33.682 -20.138 -23.692 1.00 50.66 112 ARG A N 1
ATOM 828 C CA . ARG A 1 112 ? -34.656 -19.065 -23.461 1.00 50.66 112 ARG A CA 1
ATOM 829 C C . ARG A 1 112 ? -36.066 -19.592 -23.144 1.00 50.66 112 ARG A C 1
ATOM 831 O O . ARG A 1 112 ? -37.019 -18.818 -23.173 1.00 50.66 112 ARG A O 1
ATOM 838 N N . LYS A 1 113 ? -36.229 -20.893 -22.872 1.00 38.88 113 LYS A N 1
ATOM 839 C CA . LYS A 1 113 ? -37.548 -21.547 -22.757 1.00 38.88 113 LYS A CA 1
ATOM 840 C C . LYS A 1 113 ? -38.064 -21.835 -21.343 1.00 38.88 113 LYS A C 1
ATOM 842 O O . LYS A 1 113 ? -39.092 -22.493 -21.223 1.00 38.88 113 LYS A O 1
ATOM 847 N N . ASN A 1 114 ? -37.448 -21.309 -20.283 1.00 36.72 114 ASN A N 1
ATOM 848 C CA . ASN A 1 114 ? -38.034 -21.432 -18.942 1.00 36.72 114 ASN A CA 1
ATOM 849 C C . ASN A 1 114 ? -37.743 -20.225 -18.026 1.00 36.72 114 ASN A C 1
ATOM 851 O O . ASN A 1 114 ? -36.758 -20.239 -17.287 1.00 36.72 114 ASN A O 1
ATOM 855 N N . PRO A 1 115 ? -38.568 -19.162 -18.049 1.00 36.53 115 PRO A N 1
ATOM 856 C CA . PRO A 1 115 ? -38.472 -18.091 -17.069 1.00 36.53 115 PRO A CA 1
ATOM 857 C C . PRO A 1 115 ? -39.263 -18.469 -15.807 1.00 36.53 115 PRO A C 1
ATOM 859 O O . PRO A 1 115 ? -40.475 -18.277 -15.740 1.00 36.53 115 PRO A O 1
ATOM 862 N N . ALA A 1 116 ? -38.582 -18.992 -14.784 1.00 31.73 116 ALA A N 1
ATOM 863 C CA . ALA A 1 116 ? -39.161 -19.070 -13.443 1.00 31.73 116 ALA A CA 1
ATOM 864 C C . ALA A 1 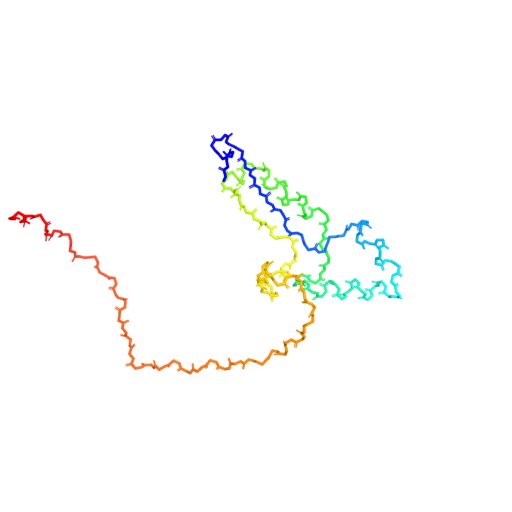116 ? -39.312 -17.637 -12.875 1.00 31.73 116 ALA A C 1
ATOM 866 O O . ALA A 1 116 ? -38.327 -16.891 -12.850 1.00 31.73 116 ALA A O 1
ATOM 867 N N . PRO A 1 117 ? -40.518 -17.209 -12.454 1.00 34.25 117 PRO A N 1
ATOM 868 C CA . PRO A 1 117 ? -40.791 -15.809 -12.159 1.00 34.25 117 PRO A CA 1
ATOM 869 C C . PRO A 1 117 ? -40.412 -15.443 -10.721 1.00 34.25 117 PRO A C 1
ATOM 871 O O . PRO A 1 117 ? -41.034 -15.887 -9.757 1.00 34.25 117 PRO A O 1
ATOM 874 N N . TRP A 1 118 ? -39.438 -14.546 -10.583 1.00 25.19 118 TRP A N 1
ATOM 875 C CA . TRP A 1 118 ? -39.266 -13.731 -9.384 1.00 25.19 118 TRP A CA 1
ATOM 876 C C . TRP A 1 118 ? -40.247 -12.559 -9.456 1.00 25.19 118 TRP A C 1
ATOM 878 O O . TRP A 1 118 ? -39.934 -11.516 -10.023 1.00 25.19 118 TRP A O 1
ATOM 888 N N . PHE A 1 119 ? -41.446 -12.734 -8.901 1.00 27.17 119 PHE A N 1
ATOM 889 C CA . PHE A 1 119 ? -42.353 -11.622 -8.619 1.00 27.17 119 PHE A CA 1
ATOM 890 C C . PHE A 1 119 ? -42.570 -11.482 -7.115 1.00 27.17 119 PHE A C 1
ATOM 892 O O . PHE A 1 119 ? -43.113 -12.350 -6.436 1.00 27.17 119 PHE A O 1
ATOM 899 N N . PHE A 1 120 ? -42.127 -10.334 -6.622 1.00 28.75 120 PHE A N 1
ATOM 900 C CA . PHE A 1 120 ? -42.422 -9.784 -5.312 1.00 28.75 120 PHE A CA 1
ATOM 901 C C . PHE A 1 120 ? -43.923 -9.443 -5.240 1.00 28.75 120 PHE A C 1
ATOM 903 O O . PHE A 1 120 ? -44.424 -8.711 -6.090 1.00 28.75 120 PHE A O 1
ATOM 910 N N . SER A 1 121 ? -44.642 -9.913 -4.217 1.00 32.66 121 SER A N 1
ATOM 911 C CA . SER A 1 121 ? -45.932 -9.327 -3.828 1.00 32.66 121 SER A CA 1
ATOM 912 C C . SER A 1 121 ? -46.133 -9.415 -2.318 1.00 32.66 121 SER A C 1
ATOM 914 O O . SER A 1 121 ? -46.189 -10.490 -1.720 1.00 32.66 121 SER A O 1
ATOM 916 N N . ARG A 1 122 ? -46.226 -8.237 -1.697 1.00 34.22 122 ARG A N 1
ATOM 917 C CA . ARG A 1 122 ? -46.647 -8.028 -0.312 1.00 34.22 122 ARG A CA 1
ATOM 918 C C . ARG A 1 122 ? -48.148 -8.292 -0.223 1.00 34.22 122 ARG A C 1
ATOM 920 O O . ARG A 1 122 ? -48.910 -7.425 -0.629 1.00 34.22 122 ARG A O 1
ATOM 927 N N . SER A 1 123 ? -48.563 -9.432 0.330 1.00 34.31 123 SER A N 1
ATOM 928 C CA . SER A 1 123 ? -49.894 -9.653 0.935 1.00 34.31 123 SER A CA 1
ATOM 929 C C . SER A 1 123 ? -49.993 -11.062 1.532 1.00 34.31 123 SER A C 1
ATOM 931 O O . SER A 1 123 ? -50.501 -11.959 0.879 1.00 34.31 123 SER A O 1
ATOM 933 N N . CYS A 1 124 ? -49.519 -11.276 2.765 1.00 30.22 124 CYS A N 1
ATOM 934 C CA . CYS A 1 124 ? -50.139 -12.241 3.693 1.00 30.22 124 CYS A CA 1
ATOM 935 C C . CYS A 1 124 ? -49.586 -12.057 5.117 1.00 30.22 124 CYS A C 1
ATOM 937 O O . CYS A 1 124 ? -48.878 -12.892 5.674 1.00 30.22 124 CYS A O 1
ATOM 939 N N . VAL A 1 125 ? -49.890 -10.905 5.715 1.00 34.94 125 VAL A N 1
ATOM 940 C CA . VAL A 1 125 ? -49.949 -10.791 7.175 1.00 34.94 125 VAL A CA 1
ATOM 941 C C . VAL A 1 125 ? -51.184 -11.569 7.642 1.00 34.94 125 VAL A C 1
ATOM 943 O O . VAL A 1 125 ? -52.245 -11.431 7.042 1.00 34.94 125 VAL A O 1
ATOM 946 N N . ARG A 1 126 ? -51.038 -12.298 8.759 1.00 30.28 126 ARG A N 1
ATOM 947 C CA . ARG A 1 126 ? -52.031 -13.126 9.480 1.00 30.28 126 ARG A CA 1
ATOM 948 C C . ARG A 1 126 ? -52.284 -14.512 8.889 1.00 30.28 126 ARG A C 1
ATOM 950 O O . ARG A 1 126 ? -53.126 -14.676 8.020 1.00 30.28 126 ARG A O 1
ATOM 957 N N . ARG A 1 127 ? -51.729 -15.526 9.564 1.00 34.38 127 ARG A N 1
ATOM 958 C CA . ARG A 1 127 ? -52.489 -16.487 10.397 1.00 34.38 127 ARG A CA 1
ATOM 959 C C . ARG A 1 127 ? -51.644 -17.740 10.600 1.00 34.38 127 ARG A C 1
ATOM 961 O O . ARG A 1 127 ? -51.635 -18.583 9.725 1.00 34.38 127 ARG A O 1
ATOM 968 N N . LEU A 1 128 ? -50.975 -17.848 11.750 1.00 34.72 128 LEU A N 1
ATOM 969 C CA . LEU A 1 128 ? -50.638 -19.116 12.424 1.00 34.72 128 LEU A CA 1
ATOM 970 C C . LEU A 1 128 ? -50.113 -18.810 13.844 1.00 34.72 128 LEU A C 1
ATOM 972 O O . LEU A 1 128 ? -48.981 -19.084 14.216 1.00 34.72 128 LEU A O 1
ATOM 976 N N . ARG A 1 129 ? -50.982 -18.197 14.660 1.00 37.97 129 ARG A N 1
ATOM 977 C CA . ARG A 1 129 ? -51.072 -18.535 16.087 1.00 37.97 129 ARG A CA 1
ATOM 978 C C . ARG A 1 129 ? -52.178 -19.589 16.200 1.00 37.97 129 ARG A C 1
ATOM 980 O O . ARG A 1 129 ? -53.264 -19.334 15.681 1.00 37.97 129 ARG A O 1
ATOM 987 N N . ARG A 1 130 ? -51.904 -20.668 16.950 1.00 39.56 130 ARG A N 1
ATOM 988 C CA . ARG A 1 130 ? -52.795 -21.727 17.496 1.00 39.56 130 ARG A CA 1
ATOM 989 C C . ARG A 1 130 ? -52.668 -23.126 16.868 1.00 39.56 130 ARG A C 1
ATOM 991 O O . ARG A 1 130 ? -53.162 -23.351 15.768 1.00 39.56 130 ARG A O 1
ATOM 998 N N . ARG A 1 131 ? -52.087 -24.025 17.679 1.00 37.28 131 ARG A N 1
ATOM 999 C CA . ARG A 1 131 ? -52.264 -25.488 17.888 1.00 37.28 131 ARG A CA 1
ATOM 1000 C C . ARG A 1 131 ? -50.884 -25.983 18.367 1.00 37.28 131 ARG A C 1
ATOM 1002 O O . ARG A 1 131 ? -49.970 -25.953 17.562 1.00 37.28 131 ARG A O 1
ATOM 1009 N N . SER A 1 132 ? -50.549 -26.265 19.630 1.00 39.97 132 SER A N 1
ATOM 1010 C CA . SER A 1 132 ? -51.236 -26.892 20.773 1.00 39.97 132 SER A CA 1
ATOM 1011 C C . SER A 1 132 ? -51.925 -28.209 20.428 1.00 39.97 132 SER A C 1
ATOM 1013 O O . SER A 1 132 ? -53.135 -28.250 20.198 1.00 39.97 132 SER A O 1
ATOM 1015 N N . SER A 1 133 ? -51.131 -29.273 20.406 1.00 42.09 133 SER A N 1
ATOM 1016 C CA . SER A 1 133 ? -51.399 -30.530 21.111 1.00 42.09 133 SER A CA 1
ATOM 1017 C C . SER A 1 133 ? -50.071 -31.030 21.667 1.00 42.09 133 SER A C 1
ATOM 1019 O O . SER A 1 133 ? -49.059 -30.804 20.966 1.00 42.09 133 SER A O 1
#

Secondary structure (DSSP, 8-state):
--SGGGT----EEEE--B-SHHHHHHHHTSS-HHHHHHHHHTTSTTSSPBPHHHHHHHHHHHHSGGGTT--S-EEEESTTHHHHH----TT--S-----------PPPPPP-S--------------------

Foldse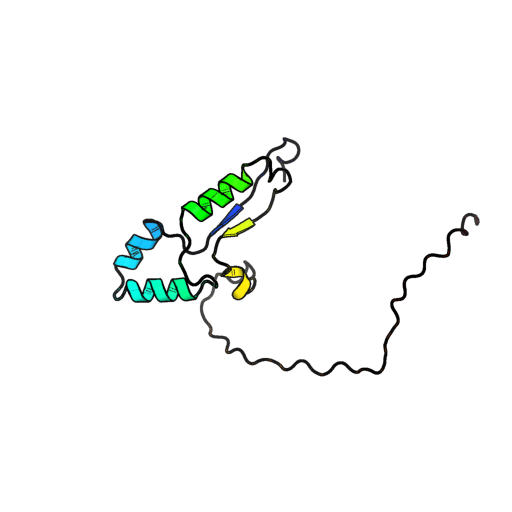ek 3Di:
DVCVVVLDAAEAEDEAAEPDCVRQVVLVVDPDSPVVQQVSLVLAPNSHGHYPVQVVVVVVCCVDCVVSVDHDYHHYDHNCNCVVVDDDDPVPPPDDDDDDDDDDDDDDDDDPPDDPDDDDDDDDDDDDDDDDD

InterPro domains:
  IPR002347 Short-chain dehydrogenase/reductase SDR [PF13561] (1-82)
  IPR002347 Short-chain dehydrogenase/reductase SDR [PR00081] (6-23)
  IPR002347 Short-chain dehydrogenase/reductase SDR [PR00081] (45-65)
  IPR036291 NAD(P)-binding domain superfamily [SSF51735] (1-84)

pLDDT: mean 73.16, std 27.72, range [25.19, 98.25]

Organism: NCBI:txid2830665